Protein AF-0000000080714824 (afdb_homodimer)

Secondary structure (DSSP, 8-state):
----HHHHHHHHHHHHHHHHTTSHHHHHHHHHHHHS-HHHHHHHHHHHHHHHHHHHHHHHHHHHTTS-HHHHHHHHHHHHHHHHHHHHTT--/----HHHHHHHHHHHHHHHHTTSHHHHHHHHHHHHS-HHHHHHHHHHHHHHHHHHHHHHHHHHHTTS-HHHHHHHHHHHHHHHHHHHHTT--

pLDDT: mean 88.25, std 12.86, range [43.34, 98.69]

Foldseek 3Di:
DPDDPVRVVVVVCVQVVLLLVPDPLVVVLVVCCVVHPNVVSVVVSVVVVVVVVVVVVVVVVVVPVVDDPVVVVVVVVVVSVVSVVCSVVVVD/DPDDPVRVVVVCCVQVVLLLVPDPLVVVLVVCCVVDPNVVSVVVSVVVVVVVVVVVVVVVVVVPVVDDPVVVVVVVVVVSVVSVVCSVVVVD

Structure (mmCIF, N/CA/C/O backbone):
data_AF-0000000080714824-model_v1
#
loop_
_entity.id
_entity.type
_entity.pdbx_description
1 polymer 'GDT1 family protein'
#
loop_
_atom_site.group_PDB
_atom_site.id
_atom_site.type_symbol
_atom_site.label_atom_id
_atom_site.label_alt_id
_atom_site.label_comp_id
_atom_site.label_asym_id
_atom_site.label_entity_id
_atom_site.label_seq_id
_atom_site.pdbx_PDB_ins_code
_atom_site.Cartn_x
_atom_site.Cartn_y
_atom_site.Cartn_z
_atom_site.occupancy
_atom_site.B_iso_or_equiv
_atom_site.auth_seq_id
_atom_site.auth_comp_id
_atom_site.auth_asym_id
_atom_site.auth_atom_id
_atom_site.pdbx_PDB_model_num
ATOM 1 N N . MET A 1 1 ? 8 -28.391 -1.416 1 43.34 1 MET A N 1
ATOM 2 C CA . MET A 1 1 ? 7.465 -28.281 -0.062 1 43.34 1 MET A CA 1
ATOM 3 C C . MET A 1 1 ? 6.445 -27.141 0.033 1 43.34 1 MET A C 1
ATOM 5 O O . MET A 1 1 ? 6.777 -25.984 -0.227 1 43.34 1 MET A O 1
ATOM 9 N N . GLU A 1 2 ? 5.266 -27.625 -0.032 1 64.38 2 GLU A N 1
ATOM 10 C CA . GLU A 1 2 ? 4.172 -26.656 0.066 1 64.38 2 GLU A CA 1
ATOM 11 C C . GLU A 1 2 ? 4.309 -25.797 1.316 1 64.38 2 GLU A C 1
ATOM 13 O O . GLU A 1 2 ? 4.59 -26.297 2.402 1 64.38 2 GLU A O 1
ATOM 18 N N . ARG A 1 3 ? 4.688 -24.578 1.284 1 73.75 3 ARG A N 1
ATOM 19 C CA . ARG A 1 3 ? 4.809 -23.672 2.428 1 73.75 3 ARG A CA 1
ATOM 20 C C . ARG A 1 3 ? 3.562 -23.734 3.307 1 73.75 3 ARG A C 1
ATOM 22 O O . ARG A 1 3 ? 2.439 -23.766 2.803 1 73.75 3 ARG A O 1
ATOM 29 N N . SER A 1 4 ? 3.875 -23.891 4.555 1 90.75 4 SER A N 1
ATOM 30 C CA . SER A 1 4 ? 2.736 -23.766 5.461 1 90.75 4 SER A CA 1
ATOM 31 C C . SER A 1 4 ? 2.039 -22.422 5.289 1 90.75 4 SER A C 1
ATOM 33 O O . SER A 1 4 ? 2.613 -21.484 4.73 1 90.75 4 SER A O 1
ATOM 35 N N . ALA A 1 5 ? 0.847 -22.375 5.707 1 93.62 5 ALA A N 1
ATOM 36 C CA . ALA A 1 5 ? 0.07 -21.141 5.617 1 93.62 5 ALA A CA 1
ATOM 37 C C . ALA A 1 5 ? 0.764 -20 6.352 1 93.62 5 ALA A C 1
ATOM 39 O O . ALA A 1 5 ? 0.83 -18.875 5.844 1 93.62 5 ALA A O 1
ATOM 40 N N . SER A 1 6 ? 1.292 -20.328 7.555 1 95.88 6 SER A N 1
ATOM 41 C CA . SER A 1 6 ? 1.962 -19.297 8.352 1 95.88 6 SER A CA 1
ATOM 42 C C . SER A 1 6 ? 3.225 -18.797 7.66 1 95.88 6 SER A C 1
ATOM 44 O O . SER A 1 6 ? 3.547 -17.609 7.734 1 95.88 6 SER A O 1
ATOM 46 N N . ALA A 1 7 ? 3.877 -19.625 7.078 1 95.62 7 ALA A N 1
ATOM 47 C CA . ALA A 1 7 ? 5.09 -19.25 6.359 1 95.62 7 ALA A CA 1
ATOM 48 C C . ALA A 1 7 ? 4.766 -18.344 5.172 1 95.62 7 ALA A C 1
ATOM 50 O O . ALA A 1 7 ? 5.48 -17.375 4.902 1 95.62 7 ALA A O 1
ATOM 51 N N . LEU A 1 8 ? 3.703 -18.672 4.473 1 95.75 8 LEU A N 1
ATOM 52 C CA . LEU A 1 8 ? 3.285 -17.875 3.334 1 95.75 8 LEU A CA 1
ATOM 53 C C . LEU A 1 8 ? 2.842 -16.484 3.785 1 95.75 8 LEU A C 1
ATOM 55 O O . LEU A 1 8 ? 3.219 -15.477 3.178 1 95.75 8 LEU A O 1
ATOM 59 N N . ILE A 1 9 ? 2.152 -16.438 4.895 1 97.5 9 ILE A N 1
ATOM 60 C CA . ILE A 1 9 ? 1.676 -15.172 5.426 1 97.5 9 ILE A CA 1
ATOM 61 C C . ILE A 1 9 ? 2.863 -14.312 5.848 1 97.5 9 ILE A C 1
ATOM 63 O O . ILE A 1 9 ? 2.912 -13.117 5.539 1 97.5 9 ILE A O 1
ATOM 67 N N . LEU A 1 10 ? 3.83 -14.906 6.461 1 96.44 10 LEU A N 1
ATOM 68 C CA . LEU A 1 10 ? 5 -14.164 6.914 1 96.44 10 LEU A CA 1
ATOM 69 C C . LEU A 1 10 ? 5.84 -13.695 5.727 1 96.44 10 LEU A C 1
ATOM 71 O O . LEU A 1 10 ? 6.359 -12.578 5.73 1 96.44 10 LEU A O 1
ATOM 75 N N . GLN A 1 11 ? 5.992 -14.555 4.793 1 91.25 11 GLN A N 1
ATOM 76 C CA . GLN A 1 11 ? 6.723 -14.195 3.584 1 91.25 11 GLN A CA 1
ATOM 77 C C . GLN A 1 11 ? 6.051 -13.023 2.863 1 91.25 11 GLN A C 1
ATOM 79 O O . GLN A 1 11 ? 6.715 -12.062 2.486 1 91.25 11 GLN A O 1
ATOM 84 N N . THR A 1 12 ? 4.73 -13.133 2.641 1 95.38 12 THR A N 1
ATOM 85 C CA . THR A 1 12 ? 3.98 -12.078 1.96 1 95.38 12 THR A CA 1
ATOM 86 C C . THR A 1 12 ? 4.023 -10.781 2.762 1 95.38 12 THR A C 1
ATOM 88 O O . THR A 1 12 ? 4.285 -9.711 2.207 1 95.38 12 THR A O 1
ATOM 91 N N . PHE A 1 13 ? 3.863 -10.922 4.059 1 96.56 13 PHE A N 1
ATOM 92 C CA . PHE A 1 13 ? 3.969 -9.75 4.922 1 96.56 13 PHE A CA 1
ATOM 93 C C . PHE A 1 13 ? 5.305 -9.047 4.715 1 96.56 13 PHE A C 1
ATOM 95 O O . PHE A 1 13 ? 5.344 -7.832 4.488 1 96.56 13 PHE A O 1
ATOM 102 N N . SER A 1 14 ? 6.355 -9.758 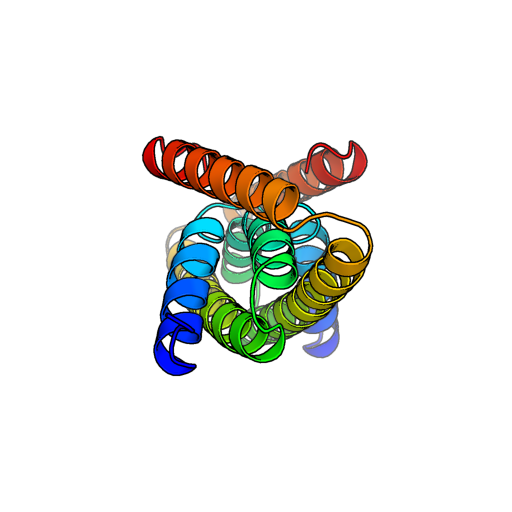4.82 1 92 14 SER A N 1
ATOM 103 C CA . SER A 1 14 ? 7.695 -9.18 4.777 1 92 14 SER A CA 1
ATOM 104 C C . SER A 1 14 ? 7.961 -8.5 3.439 1 92 14 SER A C 1
ATOM 106 O O . SER A 1 14 ? 8.469 -7.379 3.396 1 92 14 SER A O 1
ATOM 108 N N . LEU A 1 15 ? 7.551 -9.109 2.326 1 89.5 15 LEU A N 1
ATOM 109 C CA . LEU A 1 15 ? 7.844 -8.586 0.998 1 89.5 15 LEU A CA 1
ATOM 110 C C . LEU A 1 15 ? 6.984 -7.359 0.697 1 89.5 15 LEU A C 1
ATOM 112 O O . LEU A 1 15 ? 7.484 -6.352 0.193 1 89.5 15 LEU A O 1
ATOM 116 N N . VAL A 1 16 ? 5.691 -7.43 1.053 1 93.88 16 VAL A N 1
ATOM 117 C CA . VAL A 1 16 ? 4.781 -6.324 0.778 1 93.88 16 VAL A CA 1
ATOM 118 C C . VAL A 1 16 ? 5.086 -5.16 1.714 1 93.88 16 VAL A C 1
ATOM 120 O O . VAL A 1 16 ? 5.055 -3.998 1.299 1 93.88 16 VAL A O 1
ATOM 123 N N . PHE A 1 17 ? 5.449 -5.469 2.957 1 94.06 17 PHE A N 1
ATOM 124 C CA . PHE A 1 17 ? 5.828 -4.43 3.91 1 94.06 17 PHE A CA 1
ATOM 125 C C . PHE A 1 17 ? 7.074 -3.689 3.439 1 94.06 17 PHE A C 1
ATOM 127 O O . PHE A 1 17 ? 7.117 -2.457 3.465 1 94.06 17 PHE A O 1
ATOM 134 N N . ALA A 1 18 ? 8.047 -4.398 3.043 1 88.19 18 ALA A N 1
ATOM 135 C CA . ALA A 1 18 ? 9.281 -3.795 2.537 1 88.19 18 ALA A CA 1
ATOM 136 C C . ALA A 1 18 ? 9.008 -2.973 1.28 1 88.19 18 ALA A C 1
ATOM 138 O O . ALA A 1 18 ? 9.555 -1.879 1.117 1 88.19 18 ALA A O 1
ATOM 139 N N . ALA A 1 19 ? 8.133 -3.477 0.41 1 88.62 19 ALA A N 1
ATOM 140 C CA . ALA A 1 19 ? 7.816 -2.812 -0.853 1 88.62 19 ALA A CA 1
ATOM 141 C C . ALA A 1 19 ? 7.039 -1.521 -0.615 1 88.62 19 ALA A C 1
ATOM 143 O O . ALA A 1 19 ? 7.156 -0.567 -1.388 1 88.62 19 ALA A O 1
ATOM 144 N N . GLU A 1 20 ? 6.293 -1.493 0.447 1 91.31 20 GLU A N 1
ATOM 145 C CA . GLU A 1 20 ? 5.469 -0.33 0.757 1 91.31 20 GLU A CA 1
ATOM 146 C C . GLU A 1 20 ? 6.32 0.835 1.255 1 91.31 20 GLU A C 1
ATOM 148 O O . GLU A 1 20 ? 5.949 1.998 1.081 1 91.31 20 GLU A O 1
ATOM 153 N N . PHE A 1 21 ? 7.434 0.49 1.861 1 87.94 21 PHE A N 1
ATOM 154 C CA . PHE A 1 21 ? 8.242 1.536 2.477 1 87.94 21 PHE A CA 1
ATOM 155 C C . PHE A 1 21 ? 8.82 2.469 1.419 1 87.94 21 PHE A C 1
ATOM 157 O O . PHE A 1 21 ? 9.617 2.047 0.581 1 87.94 21 PHE A O 1
ATOM 164 N N . GLY A 1 22 ? 8.289 3.721 1.482 1 84.75 22 GLY A N 1
ATOM 165 C CA . GLY A 1 22 ? 8.852 4.715 0.576 1 84.75 22 GLY A CA 1
ATOM 166 C C . GLY A 1 22 ? 8.109 4.797 -0.746 1 84.75 22 GLY A C 1
ATOM 167 O O . GLY A 1 22 ? 8.414 5.648 -1.58 1 84.75 22 GLY A O 1
ATOM 168 N N . ASP A 1 23 ? 7.18 3.982 -1.04 1 86.12 23 ASP A N 1
ATOM 169 C CA . ASP A 1 23 ? 6.418 4.051 -2.283 1 86.12 23 ASP A CA 1
ATOM 170 C C . ASP A 1 23 ? 5.434 5.219 -2.26 1 86.12 23 ASP A C 1
ATOM 172 O O . ASP A 1 23 ? 5.273 5.883 -1.232 1 86.12 23 ASP A O 1
ATOM 176 N N . ARG A 1 24 ? 4.754 5.391 -3.322 1 86.31 24 ARG A N 1
ATOM 177 C CA . ARG A 1 24 ? 3.883 6.547 -3.496 1 86.31 24 ARG A CA 1
ATOM 178 C C . ARG A 1 24 ? 2.766 6.551 -2.457 1 86.31 24 ARG A C 1
ATOM 180 O O . ARG A 1 24 ? 2.438 7.598 -1.895 1 86.31 24 ARG A O 1
ATOM 187 N N . SER A 1 25 ? 2.133 5.379 -2.227 1 92.44 25 SER A N 1
ATOM 188 C CA . SER A 1 25 ? 1.027 5.348 -1.273 1 92.44 25 SER A CA 1
ATOM 189 C C . SER A 1 25 ? 1.519 5.59 0.15 1 92.44 25 SER A C 1
ATOM 191 O O . SER A 1 25 ? 0.822 6.211 0.956 1 92.44 25 SER A O 1
ATOM 193 N N . PHE A 1 26 ? 2.764 5.145 0.467 1 94.31 26 PHE A N 1
ATOM 194 C CA . PHE A 1 26 ? 3.352 5.395 1.777 1 94.31 26 PHE A CA 1
ATOM 195 C C . PHE A 1 26 ? 3.578 6.887 1.994 1 94.31 26 PHE A C 1
ATOM 197 O O . PHE A 1 26 ? 3.184 7.434 3.025 1 94.31 26 PHE A O 1
ATOM 204 N N . LEU A 1 27 ? 4.168 7.543 1.021 1 90.25 27 LEU A N 1
ATOM 205 C CA . LEU A 1 27 ? 4.473 8.969 1.1 1 90.25 27 LEU A CA 1
ATOM 206 C C . LEU A 1 27 ? 3.195 9.797 1.112 1 90.25 27 LEU A C 1
ATOM 208 O O . LEU A 1 27 ? 3.096 10.781 1.853 1 90.25 27 LEU A O 1
ATOM 212 N N . THR A 1 28 ? 2.246 9.414 0.295 1 91.56 28 THR A N 1
ATOM 213 C CA . THR A 1 28 ? 0.947 10.078 0.301 1 91.56 28 THR A CA 1
ATOM 214 C C . THR A 1 28 ? 0.312 10.016 1.687 1 91.56 28 THR A C 1
ATOM 216 O O . THR A 1 28 ? -0.204 11.016 2.188 1 91.56 28 THR A O 1
ATOM 219 N N . THR A 1 29 ? 0.411 8.891 2.305 1 96.06 29 THR A N 1
ATOM 220 C CA . THR A 1 29 ? -0.174 8.688 3.627 1 96.06 29 THR A CA 1
ATOM 221 C C . THR A 1 29 ? 0.549 9.531 4.672 1 96.06 29 THR A C 1
ATOM 223 O O . THR A 1 29 ? -0.086 10.109 5.555 1 96.06 29 THR A O 1
ATOM 226 N N . ILE A 1 30 ? 1.871 9.609 4.578 1 95.5 30 ILE A N 1
ATOM 227 C CA . ILE A 1 30 ? 2.633 10.477 5.473 1 95.5 30 ILE A CA 1
ATOM 228 C C . ILE A 1 30 ? 2.184 11.922 5.301 1 95.5 30 ILE A C 1
ATOM 230 O O . ILE A 1 30 ? 1.928 12.625 6.285 1 95.5 30 ILE A O 1
ATOM 234 N N . ALA A 1 31 ? 2.098 12.344 4.066 1 93.19 31 ALA A N 1
ATOM 235 C CA . ALA A 1 31 ? 1.731 13.727 3.783 1 93.19 31 ALA A CA 1
ATOM 236 C C . ALA A 1 31 ? 0.335 14.047 4.309 1 93.19 31 ALA A C 1
ATOM 238 O O . ALA A 1 31 ? 0.126 15.086 4.945 1 93.19 31 ALA A O 1
ATOM 239 N N . LEU A 1 32 ? -0.587 13.18 4.078 1 93.69 32 LEU A N 1
ATOM 240 C CA . LEU A 1 32 ? -1.946 13.391 4.566 1 93.69 32 LEU A CA 1
ATOM 241 C C . LEU A 1 32 ? -1.994 13.328 6.09 1 93.69 32 LEU A C 1
ATOM 243 O O . LEU A 1 32 ? -2.715 14.102 6.723 1 93.69 32 LEU A O 1
ATOM 247 N N . GLY A 1 33 ? -1.197 12.414 6.66 1 95.94 33 GLY A N 1
ATOM 248 C CA . GLY A 1 33 ? -1.13 12.305 8.109 1 95.94 33 GLY A CA 1
ATOM 249 C C . GLY A 1 33 ? -0.537 13.531 8.773 1 95.94 33 GLY A C 1
ATOM 250 O O . GLY A 1 33 ? -0.831 13.82 9.938 1 95.94 33 GLY A O 1
ATOM 251 N N . ALA A 1 34 ? 0.266 14.18 8.047 1 95.75 34 ALA A N 1
ATOM 252 C CA . ALA A 1 34 ? 0.838 15.43 8.555 1 95.75 34 ALA A CA 1
ATOM 253 C C . ALA A 1 34 ? -0.158 16.578 8.438 1 95.75 34 ALA A C 1
ATOM 255 O O . ALA A 1 34 ? -0.105 17.531 9.219 1 95.75 34 ALA A O 1
ATOM 256 N N . ALA A 1 35 ? -1.122 16.453 7.57 1 92.94 35 ALA A N 1
ATOM 257 C CA . ALA A 1 35 ? -1.937 17.609 7.207 1 92.94 35 ALA A CA 1
ATOM 258 C C . ALA A 1 35 ? -3.354 17.484 7.758 1 92.94 35 ALA A C 1
ATOM 260 O O . ALA A 1 35 ? -4.082 18.469 7.859 1 92.94 35 ALA A O 1
ATOM 261 N N . GLN A 1 36 ? -3.721 16.266 8.055 1 94.25 36 GLN A N 1
ATOM 262 C CA . GLN A 1 36 ? -5.113 16.016 8.414 1 94.25 36 GLN A CA 1
ATOM 263 C C . GLN A 1 36 ? -5.215 15.156 9.664 1 94.25 36 GLN A C 1
ATOM 265 O O . GLN A 1 36 ? -4.199 14.719 10.211 1 94.25 36 GLN A O 1
ATOM 270 N N . ASN A 1 37 ? -6.453 15 10.141 1 96.25 37 ASN A N 1
ATOM 271 C CA . ASN A 1 37 ? -6.695 14.148 11.297 1 96.25 37 ASN A CA 1
ATOM 272 C C . ASN A 1 37 ? -6.172 12.734 11.078 1 96.25 37 ASN A C 1
ATOM 274 O O . ASN A 1 37 ? -6.586 12.055 10.133 1 96.25 37 ASN A O 1
ATOM 278 N N . PRO A 1 38 ? -5.273 12.281 11.938 1 96.88 38 PRO A N 1
ATOM 279 C CA . PRO A 1 38 ? -4.613 10.992 11.703 1 96.88 38 PRO A CA 1
ATOM 280 C C . PRO A 1 38 ? -5.586 9.82 11.711 1 96.88 38 PRO A C 1
ATOM 282 O O . PRO A 1 38 ? -5.375 8.828 11.008 1 96.88 38 PRO A O 1
ATOM 285 N N . PHE A 1 39 ? -6.598 9.922 12.453 1 97.19 39 PHE A N 1
ATOM 286 C CA . PHE A 1 39 ? -7.547 8.82 12.531 1 97.19 39 PHE A CA 1
ATOM 287 C C . PHE A 1 39 ? -8.352 8.703 11.242 1 97.19 39 PHE A C 1
ATOM 289 O O . PHE A 1 39 ? -8.617 7.602 10.766 1 97.19 39 PHE A O 1
ATOM 296 N N . GLY A 1 40 ? -8.797 9.797 10.719 1 97.56 40 GLY A N 1
ATOM 297 C CA . GLY A 1 40 ? -9.469 9.781 9.43 1 97.56 40 GLY A CA 1
ATOM 298 C C . GLY A 1 40 ? -8.586 9.297 8.297 1 97.56 40 GLY A C 1
ATOM 299 O O . GLY A 1 40 ? -9.031 8.531 7.441 1 97.56 40 GLY A O 1
ATOM 300 N N . VAL A 1 41 ? -7.336 9.727 8.336 1 97.88 41 VAL A N 1
ATOM 301 C CA . VAL A 1 41 ? -6.371 9.336 7.316 1 97.88 41 VAL A CA 1
ATOM 302 C C . VAL A 1 41 ? -6.109 7.832 7.402 1 97.88 41 VAL A C 1
ATOM 304 O O . VAL A 1 41 ? -6.121 7.133 6.387 1 97.88 41 VAL A O 1
ATOM 307 N N . ALA A 1 42 ? -5.934 7.348 8.617 1 98.56 42 ALA A N 1
ATOM 308 C CA . ALA A 1 42 ? -5.676 5.922 8.805 1 98.56 42 ALA A CA 1
ATOM 309 C C . ALA A 1 42 ? -6.84 5.078 8.297 1 98.56 42 ALA A C 1
ATOM 311 O O . ALA A 1 42 ? -6.637 4.078 7.605 1 98.56 42 ALA A O 1
ATOM 312 N N . SER A 1 43 ? -7.988 5.473 8.625 1 98.44 43 SER A N 1
ATOM 313 C CA . SER A 1 43 ? -9.18 4.73 8.211 1 98.44 43 SER A CA 1
ATOM 314 C C . SER A 1 43 ? -9.297 4.68 6.691 1 98.44 43 SER A C 1
ATOM 316 O O . SER A 1 43 ? -9.477 3.605 6.113 1 98.44 43 SER A O 1
ATOM 318 N N . GLY A 1 44 ? -9.188 5.805 6.027 1 98.25 44 GLY A N 1
ATOM 319 C CA . GLY A 1 44 ? -9.258 5.855 4.574 1 98.25 44 GLY A CA 1
ATOM 320 C C . GLY A 1 44 ? -8.172 5.055 3.891 1 98.25 44 GLY A C 1
ATOM 321 O O . GLY A 1 44 ? -8.43 4.34 2.922 1 98.25 44 GLY A O 1
ATOM 322 N N . ALA A 1 45 ? -6.969 5.148 4.43 1 98.5 45 ALA A N 1
ATOM 323 C CA . ALA A 1 45 ? -5.812 4.477 3.838 1 98.5 45 ALA A CA 1
ATOM 324 C C . ALA A 1 45 ? -5.914 2.963 4 1 98.5 45 ALA A C 1
ATOM 326 O O . ALA A 1 45 ? -5.562 2.209 3.09 1 98.5 45 ALA A O 1
ATOM 327 N N . ILE A 1 46 ? -6.379 2.533 5.145 1 98.62 46 ILE A N 1
ATOM 328 C CA . ILE A 1 46 ? -6.52 1.103 5.391 1 98.62 46 ILE A CA 1
ATOM 329 C C . ILE A 1 46 ? -7.539 0.511 4.418 1 98.62 46 ILE A C 1
ATOM 331 O O . ILE A 1 46 ? -7.297 -0.54 3.82 1 98.62 46 ILE A O 1
ATOM 335 N N . VAL A 1 47 ? -8.625 1.123 4.191 1 98.38 47 VAL A N 1
ATOM 336 C CA . VAL A 1 47 ? -9.648 0.633 3.268 1 98.38 47 VAL A CA 1
ATOM 337 C C . VAL A 1 47 ? -9.117 0.677 1.838 1 98.38 47 VAL A C 1
ATOM 339 O O . VAL A 1 47 ? -9.383 -0.228 1.042 1 98.38 47 VAL A O 1
ATOM 342 N N . ALA A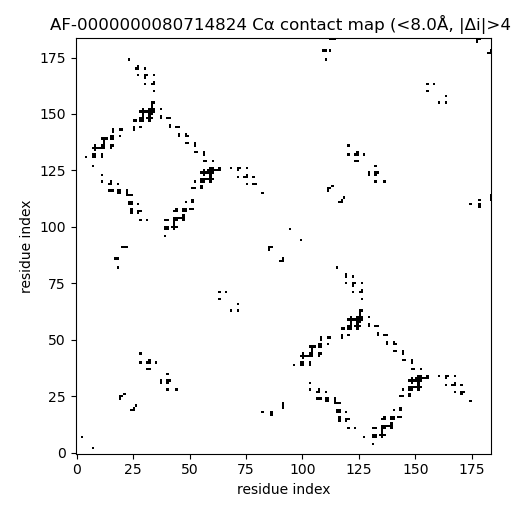 1 48 ? -8.391 1.736 1.525 1 98 48 ALA A N 1
ATOM 343 C CA . ALA A 1 48 ? -7.789 1.856 0.202 1 98 48 ALA A CA 1
ATOM 344 C C . ALA A 1 48 ? -6.828 0.701 -0.07 1 98 48 ALA A C 1
ATOM 346 O O . ALA A 1 48 ? -6.902 0.059 -1.12 1 98 48 ALA A O 1
ATOM 347 N N . HIS A 1 49 ? -6.008 0.363 0.916 1 98.62 49 HIS A N 1
ATOM 348 C CA . HIS A 1 49 ? -5.02 -0.701 0.767 1 98.62 49 HIS A CA 1
ATOM 349 C C . HIS A 1 49 ? -5.691 -2.068 0.701 1 98.62 49 HIS A C 1
ATOM 351 O O . HIS A 1 49 ? -5.266 -2.938 -0.064 1 98.62 49 HIS A O 1
ATOM 357 N N . ALA A 1 50 ? -6.707 -2.27 1.493 1 98.5 50 ALA A N 1
ATOM 358 C CA . ALA A 1 50 ? -7.441 -3.531 1.439 1 98.5 50 ALA A CA 1
ATOM 359 C C . ALA A 1 50 ? -8.078 -3.74 0.066 1 98.5 50 ALA A C 1
ATOM 361 O O . ALA A 1 50 ? -8.023 -4.84 -0.486 1 98.5 50 ALA A O 1
ATOM 362 N N . SER A 1 51 ? -8.68 -2.754 -0.477 1 98.31 51 SE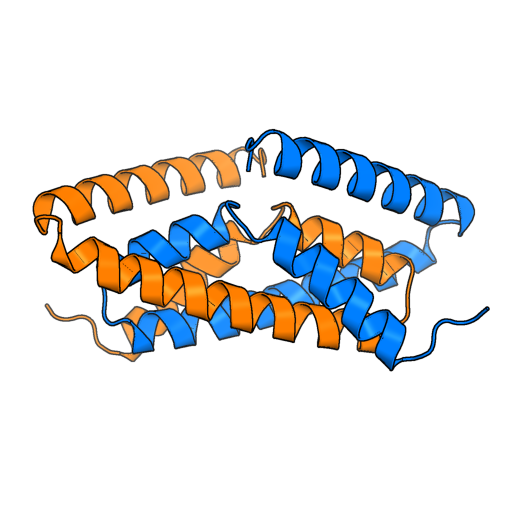R A N 1
ATOM 363 C CA . SER A 1 51 ? -9.297 -2.812 -1.799 1 98.31 51 SER A CA 1
ATOM 364 C C . SER A 1 51 ? -8.258 -3.09 -2.881 1 98.31 51 SER A C 1
ATOM 366 O O . SER A 1 51 ? -8.438 -3.979 -3.713 1 98.31 51 SER A O 1
ATOM 368 N N . ALA A 1 52 ? -7.152 -2.385 -2.824 1 98.06 52 ALA A N 1
ATOM 369 C CA . ALA A 1 52 ? -6.086 -2.578 -3.803 1 98.06 52 ALA A CA 1
ATOM 370 C C . ALA A 1 52 ? -5.496 -3.982 -3.699 1 98.06 52 ALA A C 1
ATOM 372 O O . ALA A 1 52 ? -5.184 -4.605 -4.715 1 98.06 52 ALA A O 1
ATOM 373 N N . THR A 1 53 ? -5.289 -4.445 -2.461 1 98.56 53 THR A N 1
ATOM 374 C CA . THR A 1 53 ? -4.812 -5.801 -2.229 1 98.56 53 THR A CA 1
ATOM 375 C C . THR A 1 53 ? -5.754 -6.824 -2.857 1 98.56 53 THR A C 1
ATOM 377 O O . THR A 1 53 ? -5.309 -7.766 -3.516 1 98.56 53 THR A O 1
ATOM 380 N N . GLY A 1 54 ? -7.09 -6.68 -2.666 1 98.5 54 GLY A N 1
ATOM 381 C CA . GLY A 1 54 ? -8.062 -7.566 -3.291 1 98.5 54 GLY A CA 1
ATOM 382 C C . GLY A 1 54 ? -7.934 -7.617 -4.801 1 98.5 54 GLY A C 1
ATOM 383 O O . GLY A 1 54 ? -7.953 -8.695 -5.395 1 98.5 54 GLY A O 1
ATOM 384 N N . ILE A 1 55 ? -7.777 -6.527 -5.398 1 98.38 55 ILE A N 1
ATOM 385 C CA . ILE A 1 55 ? -7.645 -6.43 -6.848 1 98.38 55 ILE A CA 1
ATOM 386 C C . ILE A 1 55 ? -6.348 -7.098 -7.293 1 98.38 55 ILE A C 1
ATOM 388 O O . ILE A 1 55 ? -6.34 -7.879 -8.25 1 98.38 55 ILE A O 1
ATOM 392 N N . ALA A 1 56 ? -5.27 -6.797 -6.617 1 97.94 56 ALA A N 1
ATOM 393 C CA . ALA A 1 56 ? -3.957 -7.32 -6.988 1 97.94 56 ALA A CA 1
ATOM 394 C C . ALA A 1 56 ? -3.918 -8.844 -6.879 1 97.94 56 ALA A C 1
ATOM 396 O O . ALA A 1 56 ? -3.451 -9.523 -7.793 1 97.94 56 ALA A O 1
ATOM 397 N N . VAL A 1 57 ? -4.418 -9.328 -5.781 1 98.5 57 VAL A N 1
ATOM 398 C CA . VAL A 1 57 ? -4.395 -10.766 -5.539 1 98.5 57 VAL A CA 1
ATOM 399 C C . VAL A 1 57 ? -5.289 -11.469 -6.555 1 98.5 57 VAL A C 1
ATOM 401 O O . VAL A 1 57 ? -4.91 -12.508 -7.109 1 98.5 57 VAL A O 1
ATOM 404 N N . THR A 1 58 ? -6.469 -10.969 -6.801 1 98 58 THR A N 1
ATOM 405 C CA . THR A 1 58 ? -7.371 -11.555 -7.785 1 98 58 THR A CA 1
ATOM 406 C C . THR A 1 58 ? -6.773 -11.477 -9.188 1 98 58 THR A C 1
ATOM 408 O O . THR A 1 58 ? -6.855 -12.43 -9.961 1 98 58 THR A O 1
ATOM 411 N N . GLY A 1 59 ? -6.262 -10.359 -9.5 1 96.88 59 GLY A N 1
ATOM 412 C CA . GLY A 1 59 ? -5.586 -10.203 -10.773 1 96.88 59 GLY A CA 1
ATOM 413 C C . GLY A 1 59 ? -4.445 -11.188 -10.969 1 96.88 59 GLY A C 1
ATOM 414 O O . GLY A 1 59 ? -4.336 -11.82 -12.023 1 96.88 59 GLY A O 1
ATOM 415 N N . GLY A 1 60 ? -3.6 -11.328 -9.961 1 96.19 60 GLY A N 1
ATOM 416 C CA . GLY A 1 60 ? -2.531 -12.312 -10.008 1 96.19 60 GLY A CA 1
ATOM 417 C C . GLY A 1 60 ? -3.037 -13.734 -10.195 1 96.19 60 GLY A C 1
ATOM 418 O O . GLY A 1 60 ? -2.521 -14.477 -11.031 1 96.19 60 GLY A O 1
ATOM 419 N N . ALA A 1 61 ? -4.039 -14.086 -9.453 1 96.44 61 ALA A N 1
ATOM 420 C CA . ALA A 1 61 ? -4.621 -15.422 -9.547 1 96.44 61 ALA A CA 1
ATOM 421 C C . ALA A 1 61 ? -5.195 -15.672 -10.938 1 96.44 61 ALA A C 1
ATOM 423 O O . ALA A 1 61 ? -5.043 -16.766 -11.484 1 96.44 61 ALA A O 1
ATOM 424 N N . LEU A 1 62 ? -5.844 -14.672 -11.43 1 96.19 62 LEU A N 1
ATOM 425 C CA . LEU A 1 62 ? -6.406 -14.789 -12.773 1 96.19 62 LEU A CA 1
ATOM 426 C C . LEU A 1 62 ? -5.297 -14.922 -13.812 1 96.19 62 LEU A C 1
ATOM 428 O O . LEU A 1 62 ? -5.402 -15.727 -14.742 1 96.19 62 LEU A O 1
ATOM 432 N N . LEU A 1 63 ? -4.289 -14.141 -13.664 1 93.81 63 LEU A N 1
ATOM 433 C CA . LEU A 1 63 ? -3.158 -14.156 -14.586 1 93.81 63 LEU A CA 1
ATOM 434 C C . LEU A 1 63 ? -2.484 -15.523 -14.586 1 93.81 63 LEU A C 1
ATOM 436 O O . LEU A 1 63 ? -2.012 -15.992 -15.625 1 93.81 63 LEU A O 1
ATOM 440 N N . SER A 1 64 ? -2.443 -16.125 -13.406 1 94.25 64 SER A N 1
ATOM 441 C CA . SER A 1 64 ? -1.758 -17.406 -13.258 1 94.25 64 SER A CA 1
ATOM 442 C C . SER A 1 64 ? -2.434 -18.484 -14.086 1 94.25 64 SER A C 1
ATOM 444 O O . SER A 1 64 ? -1.812 -19.5 -14.406 1 94.25 64 SER A O 1
ATOM 446 N N . GLN A 1 65 ? -3.688 -18.234 -14.492 1 95.06 65 GLN A N 1
ATOM 447 C CA . GLN A 1 65 ? -4.43 -19.219 -15.273 1 95.06 65 GLN A CA 1
ATOM 448 C C . GLN A 1 65 ? -3.971 -19.219 -16.734 1 95.06 65 GLN A C 1
ATOM 450 O O . GLN A 1 65 ? -4.242 -20.172 -17.469 1 95.06 65 GLN A O 1
ATOM 455 N N . TYR A 1 66 ? -3.309 -18.203 -17.047 1 94.56 66 TYR A N 1
ATOM 456 C CA . TYR A 1 66 ? -2.947 -18.047 -18.453 1 94.56 66 TYR A CA 1
ATOM 457 C C . TYR A 1 66 ? -1.443 -18.188 -18.656 1 94.56 66 TYR A C 1
ATOM 459 O O . TYR A 1 66 ? -0.935 -18 -19.766 1 94.56 66 TYR A O 1
ATOM 467 N N . MET A 1 67 ? -0.704 -18.5 -17.656 1 93.69 67 MET A N 1
ATOM 468 C CA . MET A 1 67 ? 0.753 -18.562 -17.703 1 93.69 67 MET A CA 1
ATOM 469 C C . MET A 1 67 ? 1.259 -19.859 -17.094 1 93.69 67 MET A C 1
ATOM 471 O O . MET A 1 67 ? 0.625 -20.422 -16.188 1 93.69 67 MET A O 1
ATOM 475 N N . SER A 1 68 ? 2.443 -20.375 -17.656 1 91.75 68 SER A N 1
ATOM 476 C CA . SER A 1 68 ? 3.072 -21.531 -17.031 1 91.75 68 SER A CA 1
ATOM 477 C C . SER A 1 68 ? 3.697 -21.172 -15.695 1 91.75 68 SER A C 1
ATOM 479 O O . SER A 1 68 ? 4.004 -20.016 -15.438 1 91.75 68 SER A O 1
ATOM 481 N N . GLU A 1 69 ? 3.895 -22.141 -14.898 1 85.88 69 GLU A N 1
ATOM 482 C CA . GLU A 1 69 ? 4.539 -21.969 -13.602 1 85.88 69 GLU A CA 1
ATOM 483 C C . GLU A 1 69 ? 5.945 -21.391 -13.758 1 85.88 69 GLU A C 1
ATOM 485 O O . GLU A 1 69 ? 6.406 -20.625 -12.914 1 85.88 69 GLU A O 1
ATOM 490 N N . LYS A 1 70 ? 6.52 -21.844 -14.828 1 91.88 70 LYS A N 1
ATOM 491 C CA . LYS A 1 70 ? 7.879 -21.391 -15.078 1 91.88 70 LYS A CA 1
ATOM 492 C C . LYS A 1 70 ? 7.914 -19.875 -15.32 1 91.88 70 LYS A C 1
ATOM 494 O O . LYS A 1 70 ? 8.758 -19.172 -14.758 1 91.88 70 LYS A O 1
ATOM 499 N N . VAL A 1 71 ? 7.004 -19.406 -16.031 1 90 71 VAL A N 1
ATOM 500 C CA . VAL A 1 71 ? 6.918 -17.984 -16.359 1 90 71 VAL A CA 1
ATOM 501 C C . VAL A 1 71 ? 6.582 -17.188 -15.102 1 90 71 VAL A C 1
ATOM 503 O O . VAL A 1 71 ? 7.199 -16.156 -14.836 1 90 71 VAL A O 1
ATOM 506 N N . ILE A 1 72 ? 5.688 -17.672 -14.312 1 87.88 72 ILE A N 1
ATOM 507 C CA . ILE A 1 72 ? 5.312 -17.031 -13.055 1 87.88 72 ILE A CA 1
ATOM 508 C C . ILE A 1 72 ? 6.527 -16.953 -12.133 1 87.88 72 ILE A C 1
ATOM 510 O O . ILE A 1 72 ? 6.758 -15.938 -11.477 1 87.88 72 ILE A O 1
ATOM 514 N N . GLY A 1 73 ? 7.258 -17.969 -12.109 1 85 73 GLY A N 1
ATOM 515 C CA . GLY A 1 73 ? 8.469 -18.016 -11.305 1 85 73 GLY A CA 1
ATOM 516 C C . GLY A 1 73 ? 9.5 -16.984 -11.742 1 85 73 GLY A C 1
ATOM 517 O O . GLY A 1 73 ? 10.102 -16.297 -10.906 1 85 73 GLY A O 1
ATOM 518 N N . TYR A 1 74 ? 9.656 -16.891 -13.016 1 85.88 74 TYR A N 1
ATOM 519 C CA . TYR A 1 74 ? 10.617 -15.93 -13.562 1 85.88 74 TYR A CA 1
ATOM 520 C C . TYR A 1 74 ? 10.18 -14.5 -13.258 1 85.88 74 TYR A C 1
ATOM 522 O O . TYR A 1 74 ? 11 -13.664 -12.852 1 85.88 74 TYR A O 1
ATOM 530 N N . ILE A 1 75 ? 8.906 -14.25 -13.438 1 82.44 75 ILE A N 1
ATOM 531 C CA . ILE A 1 75 ? 8.383 -12.914 -13.188 1 82.44 75 ILE A CA 1
ATOM 532 C C . ILE A 1 75 ? 8.508 -12.57 -11.703 1 82.44 75 ILE A C 1
ATOM 534 O O . ILE A 1 75 ? 8.984 -11.492 -11.344 1 82.44 75 ILE A O 1
ATOM 538 N N . GLY A 1 76 ? 8.094 -13.477 -10.898 1 79.5 76 GLY A N 1
ATOM 539 C CA . GLY A 1 76 ? 8.234 -13.281 -9.469 1 79.5 76 GLY A CA 1
ATOM 540 C C . GLY A 1 76 ? 9.664 -13.055 -9.031 1 79.5 76 GLY A C 1
ATOM 541 O O . GLY A 1 76 ? 9.953 -12.117 -8.281 1 79.5 76 GLY A O 1
ATOM 542 N N . GLY A 1 77 ? 10.531 -13.938 -9.477 1 78.5 77 GLY A N 1
ATOM 543 C CA . GLY A 1 77 ? 11.945 -13.805 -9.156 1 78.5 77 GLY A CA 1
ATOM 544 C C . GLY A 1 77 ? 12.531 -12.477 -9.594 1 78.5 77 GLY A C 1
ATOM 545 O O . GLY A 1 77 ? 13.258 -11.836 -8.828 1 78.5 77 GLY A O 1
ATOM 546 N N . ALA A 1 78 ? 12.219 -12.07 -10.711 1 82.94 78 ALA A N 1
ATOM 547 C CA . ALA A 1 78 ? 12.711 -10.797 -11.234 1 82.94 78 ALA A CA 1
ATOM 548 C C . ALA A 1 78 ? 12.203 -9.625 -10.406 1 82.94 78 ALA A C 1
ATOM 550 O O . ALA A 1 78 ? 12.961 -8.719 -10.07 1 82.94 78 ALA A O 1
ATOM 551 N N . LEU A 1 79 ? 10.93 -9.641 -10.055 1 76.31 79 LEU A N 1
ATOM 552 C CA . LEU A 1 79 ? 10.328 -8.57 -9.273 1 76.31 79 LEU A CA 1
ATOM 553 C C . LEU A 1 79 ? 10.977 -8.477 -7.895 1 76.31 79 LEU A C 1
ATOM 555 O O . LEU A 1 79 ? 11.258 -7.379 -7.406 1 76.31 79 LEU A O 1
ATOM 559 N N . PHE A 1 80 ? 11.156 -9.648 -7.383 1 69.81 80 PHE A N 1
ATOM 560 C CA . PHE A 1 80 ? 11.789 -9.664 -6.07 1 69.81 80 PHE A CA 1
ATOM 561 C C . PHE A 1 80 ? 13.188 -9.062 -6.133 1 69.81 80 PHE A C 1
ATOM 563 O O . PHE A 1 80 ? 13.586 -8.305 -5.246 1 69.81 80 PHE A O 1
ATOM 570 N N . VAL A 1 81 ? 13.961 -9.383 -7.066 1 78.19 81 VAL A N 1
ATOM 571 C CA . VAL A 1 81 ? 15.305 -8.836 -7.238 1 78.19 81 VAL A CA 1
ATOM 572 C C . VAL A 1 81 ? 15.227 -7.328 -7.449 1 78.19 81 VAL A C 1
ATOM 574 O O . VAL A 1 81 ? 15.977 -6.57 -6.824 1 78.19 81 VAL A O 1
ATOM 577 N N . VAL A 1 82 ? 14.328 -6.918 -8.305 1 74.19 82 VAL A N 1
ATOM 578 C CA . VAL A 1 82 ? 14.18 -5.496 -8.586 1 74.19 82 VAL A CA 1
ATOM 579 C C . VAL A 1 82 ? 13.773 -4.758 -7.309 1 74.19 82 VAL A C 1
ATOM 581 O O . VAL A 1 82 ? 14.336 -3.709 -6.984 1 74.19 82 VAL A O 1
ATOM 584 N N . PHE A 1 83 ? 12.875 -5.305 -6.609 1 67.19 83 PHE A N 1
ATOM 585 C CA . PHE A 1 83 ? 12.398 -4.656 -5.391 1 67.19 83 PHE A CA 1
ATOM 586 C C . PHE A 1 83 ? 13.492 -4.629 -4.328 1 67.19 83 PHE A C 1
ATOM 588 O O . PHE A 1 83 ? 13.688 -3.617 -3.658 1 67.19 83 PHE A O 1
ATOM 595 N N . ALA A 1 84 ? 14.148 -5.758 -4.145 1 64.25 84 ALA A N 1
ATOM 596 C CA . ALA A 1 84 ? 15.258 -5.824 -3.193 1 64.25 84 ALA A CA 1
ATOM 597 C C . ALA A 1 84 ? 16.328 -4.781 -3.52 1 64.25 84 ALA A C 1
ATOM 599 O O . ALA A 1 84 ? 16.812 -4.09 -2.625 1 64.25 84 ALA A O 1
ATOM 600 N N . VAL A 1 85 ? 16.672 -4.664 -4.754 1 71.69 85 VAL A N 1
ATOM 601 C CA . VAL A 1 85 ? 17.719 -3.748 -5.188 1 71.69 85 VAL A CA 1
ATOM 602 C C . VAL A 1 85 ? 17.25 -2.307 -5.016 1 71.69 85 VAL A C 1
ATOM 604 O O . VAL A 1 85 ? 17.984 -1.466 -4.488 1 71.69 85 VAL A O 1
ATOM 607 N N . THR A 1 86 ? 15.984 -2.029 -5.367 1 65.06 86 THR A N 1
ATOM 608 C CA . THR A 1 86 ? 15.492 -0.655 -5.305 1 65.06 86 THR A CA 1
ATOM 609 C C . THR A 1 86 ? 15.297 -0.218 -3.857 1 65.06 86 THR A C 1
ATOM 611 O O . THR A 1 86 ? 15.555 0.937 -3.512 1 65.06 86 THR A O 1
ATOM 614 N N . THR A 1 87 ? 14.852 -1.143 -3.039 1 59.09 87 THR A N 1
ATOM 615 C CA . THR A 1 87 ? 14.742 -0.853 -1.614 1 59.09 87 THR A CA 1
ATOM 616 C C . THR A 1 87 ? 16.109 -0.59 -1.007 1 59.09 87 THR A C 1
ATOM 618 O O . THR A 1 87 ? 16.281 0.346 -0.223 1 59.09 87 THR A O 1
ATOM 621 N N . ALA A 1 88 ? 17.031 -1.419 -1.372 1 61.94 88 ALA A N 1
ATOM 622 C CA . ALA A 1 88 ? 18.391 -1.318 -0.842 1 61.94 88 ALA A CA 1
ATOM 623 C C . ALA A 1 88 ? 19.031 0.006 -1.236 1 61.94 88 ALA A C 1
ATOM 625 O O . ALA A 1 88 ? 19.781 0.592 -0.457 1 61.94 88 ALA A O 1
ATOM 626 N N . ILE A 1 89 ? 18.734 0.466 -2.385 1 68.94 89 ILE A N 1
ATOM 627 C CA . ILE A 1 89 ? 19.422 1.678 -2.824 1 68.94 89 ILE A CA 1
ATOM 628 C C . ILE A 1 89 ? 18.562 2.898 -2.516 1 68.94 89 ILE A C 1
ATOM 630 O O . ILE A 1 89 ? 18.938 4.031 -2.816 1 68.94 89 ILE A O 1
ATOM 634 N N . GLY A 1 90 ? 17.641 2.695 -1.702 1 57.81 90 GLY A N 1
ATOM 635 C CA . GLY A 1 90 ? 16.812 3.805 -1.238 1 57.81 90 GLY A CA 1
ATOM 636 C C . GLY A 1 90 ? 16.094 4.523 -2.361 1 57.81 90 GLY A C 1
ATOM 637 O O . GLY A 1 90 ? 15.867 5.734 -2.285 1 57.81 90 GLY A O 1
ATOM 638 N N . ILE A 1 91 ? 16.109 3.82 -3.402 1 47.78 91 ILE A N 1
ATOM 639 C CA . ILE A 1 91 ? 15.344 4.457 -4.473 1 47.78 91 ILE A CA 1
ATOM 640 C C . ILE A 1 91 ? 13.867 4.535 -4.086 1 47.78 91 ILE A C 1
ATOM 642 O O . ILE A 1 91 ? 13.164 5.461 -4.488 1 47.78 91 ILE A O 1
ATOM 646 N N . PHE A 1 92 ? 13.406 3.535 -3.312 1 45.38 92 PHE A N 1
ATOM 647 C CA . PHE A 1 92 ? 12.055 3.787 -2.83 1 45.38 92 PHE A CA 1
ATOM 648 C C . PHE A 1 92 ? 12.062 4.145 -1.349 1 45.38 92 PHE A C 1
ATOM 650 O O . PHE A 1 92 ? 12.961 3.73 -0.611 1 45.38 92 PHE A O 1
ATOM 657 N N . MET B 1 1 ? -12.992 25.375 6.34 1 44.16 1 MET B N 1
ATOM 658 C CA . MET B 1 1 ? -14.055 24.406 6.562 1 44.16 1 MET B CA 1
ATOM 659 C C . MET B 1 1 ? -13.484 23.031 6.895 1 44.16 1 MET B C 1
ATOM 661 O O . MET B 1 1 ? -12.742 22.453 6.094 1 44.16 1 MET B O 1
ATOM 665 N N . GLU B 1 2 ? -13.523 22.828 8.141 1 65.06 2 GLU B N 1
ATOM 666 C CA . GLU B 1 2 ? -13.023 21.531 8.617 1 65.06 2 GLU B CA 1
ATOM 667 C C . GLU B 1 2 ? -13.719 20.375 7.91 1 65.06 2 GLU B C 1
ATOM 669 O O . GLU B 1 2 ? -14.945 20.391 7.742 1 65.06 2 GLU B O 1
ATOM 674 N N . ARG B 1 3 ? -13.141 19.672 7.031 1 74.12 3 ARG B N 1
ATOM 675 C CA . ARG B 1 3 ? -13.734 18.531 6.336 1 74.12 3 ARG B CA 1
ATOM 676 C C . ARG B 1 3 ? -14.406 17.594 7.32 1 74.12 3 ARG B C 1
ATOM 678 O O . ARG B 1 3 ? -13.867 17.297 8.391 1 74.12 3 ARG B O 1
ATOM 685 N N . SER B 1 4 ? -15.602 17.25 6.93 1 90.88 4 SER B N 1
ATOM 686 C CA . SER B 1 4 ? -16.219 16.203 7.727 1 90.88 4 SER B CA 1
ATOM 687 C C . SER B 1 4 ? -15.359 14.938 7.742 1 90.88 4 SER B C 1
ATOM 689 O O . SER B 1 4 ? -14.492 14.766 6.887 1 90.88 4 SER B O 1
ATOM 691 N N . ALA B 1 5 ? -15.602 14.141 8.695 1 93.81 5 ALA B N 1
ATOM 692 C CA . ALA B 1 5 ? -14.852 12.891 8.812 1 93.81 5 ALA B CA 1
ATOM 693 C C . ALA B 1 5 ? -15.023 12.031 7.559 1 93.81 5 ALA B C 1
ATOM 695 O O . ALA B 1 5 ? -14.055 11.453 7.059 1 93.81 5 ALA B O 1
ATOM 696 N N . SER B 1 6 ? -16.281 11.977 7.062 1 95.94 6 SER B N 1
ATOM 697 C CA . SER B 1 6 ? -16.562 11.164 5.879 1 95.94 6 SER B CA 1
ATOM 698 C C . SER B 1 6 ? -15.844 11.711 4.652 1 95.94 6 SER B C 1
ATOM 700 O O . SER B 1 6 ? -15.375 10.945 3.809 1 95.94 6 SER B O 1
ATOM 702 N N . ALA B 1 7 ? -15.789 12.906 4.551 1 95.81 7 ALA B N 1
ATOM 703 C CA . ALA B 1 7 ? -15.102 13.539 3.428 1 95.81 7 ALA B CA 1
ATOM 704 C C . ALA B 1 7 ? -13.602 13.258 3.477 1 95.81 7 ALA B C 1
ATOM 706 O O . ALA B 1 7 ? -12.977 13 2.443 1 95.81 7 ALA B O 1
ATOM 707 N N . LEU B 1 8 ? -13.039 13.32 4.664 1 96 8 LEU B N 1
ATOM 708 C CA . LEU B 1 8 ? -11.617 13.047 4.824 1 96 8 LEU B CA 1
ATOM 709 C C . LEU B 1 8 ? -11.305 11.586 4.5 1 96 8 LEU B C 1
ATOM 711 O O . LEU B 1 8 ? -10.336 11.297 3.799 1 96 8 LEU B O 1
ATOM 715 N N . ILE B 1 9 ? -12.188 10.719 4.926 1 97.56 9 ILE B N 1
ATOM 716 C CA . ILE B 1 9 ? -12.008 9.289 4.668 1 97.56 9 ILE B CA 1
ATOM 717 C C . ILE B 1 9 ? -12.078 9.023 3.166 1 97.56 9 ILE B C 1
ATOM 719 O O . ILE B 1 9 ? -11.242 8.305 2.617 1 97.56 9 ILE B O 1
ATOM 723 N N . LEU B 1 10 ? -13.008 9.648 2.51 1 96.56 10 LEU B N 1
ATOM 724 C CA . LEU B 1 10 ? -13.164 9.445 1.073 1 96.56 10 LEU B CA 1
ATOM 725 C C . LEU B 1 10 ? -11.984 10.047 0.309 1 96.56 10 LEU B C 1
ATOM 727 O O . LEU B 1 10 ? -11.508 9.461 -0.667 1 96.56 10 LEU B O 1
ATOM 731 N N . GLN B 1 11 ? -11.586 11.195 0.715 1 91.81 11 GLN B N 1
ATOM 732 C CA . GLN B 1 11 ? -10.43 11.828 0.097 1 91.81 11 GLN B CA 1
ATOM 733 C C . GLN B 1 11 ? -9.18 10.969 0.254 1 91.81 11 GLN B C 1
ATOM 735 O O . GLN B 1 11 ? -8.445 10.742 -0.714 1 91.81 11 GLN B O 1
ATOM 740 N N . THR B 1 12 ? -8.914 10.516 1.485 1 95.69 12 THR B N 1
ATOM 741 C CA . THR B 1 12 ? -7.742 9.688 1.755 1 95.69 12 THR B CA 1
ATOM 742 C C . THR B 1 12 ? -7.828 8.367 0.995 1 95.69 12 THR B C 1
ATOM 744 O O . THR B 1 12 ? -6.863 7.949 0.354 1 95.69 12 THR B O 1
ATOM 747 N N . PHE B 1 13 ? -9.016 7.789 1.007 1 96.75 13 PHE B N 1
ATOM 748 C CA . PHE B 1 13 ? -9.219 6.566 0.239 1 96.75 13 PHE B CA 1
ATOM 749 C C . PHE B 1 13 ? -8.836 6.773 -1.221 1 96.75 13 PHE B C 1
ATOM 751 O O . PHE B 1 13 ? -8.062 5.992 -1.781 1 96.75 13 PHE B O 1
ATOM 758 N N . SER B 1 14 ? -9.367 7.754 -1.841 1 92.25 14 SER B N 1
ATOM 759 C CA . SER B 1 14 ? -9.195 7.98 -3.271 1 92.25 14 SER B CA 1
ATOM 760 C C . SER B 1 14 ? -7.727 8.219 -3.615 1 92.25 14 SER B C 1
ATOM 762 O O . SER B 1 14 ? -7.203 7.645 -4.57 1 92.25 14 SER B O 1
ATOM 764 N N . LEU B 1 15 ? -7 9 -2.797 1 89.75 15 LEU B N 1
ATOM 765 C CA . LEU B 1 15 ? -5.617 9.359 -3.092 1 89.75 15 LEU B CA 1
ATOM 766 C C . LEU B 1 15 ? -4.684 8.18 -2.857 1 89.75 15 LEU B C 1
ATOM 768 O O . LEU B 1 15 ? -3.811 7.898 -3.68 1 89.75 15 LEU B O 1
ATOM 772 N N . VAL B 1 16 ? -4.902 7.457 -1.748 1 94.12 16 VAL B N 1
ATOM 773 C CA . VAL B 1 16 ? -4.047 6.324 -1.416 1 94.12 16 VAL B CA 1
ATOM 774 C C . VAL B 1 16 ? -4.332 5.164 -2.365 1 94.12 16 VAL B C 1
ATOM 776 O O . VAL B 1 16 ? -3.412 4.473 -2.811 1 94.12 16 VAL B O 1
ATOM 779 N N . PHE B 1 17 ? -5.602 4.996 -2.732 1 94.12 17 PHE B N 1
ATOM 780 C CA . PHE B 1 17 ? -5.973 3.959 -3.688 1 94.12 17 PHE B CA 1
ATOM 781 C C . PHE B 1 17 ? -5.332 4.219 -5.043 1 94.12 17 PHE B C 1
ATOM 783 O O . PHE B 1 17 ? -4.766 3.307 -5.652 1 94.12 17 PHE B O 1
ATOM 790 N N . ALA B 1 18 ? -5.426 5.395 -5.516 1 88.31 18 ALA B N 1
ATOM 791 C CA . ALA B 1 18 ? -4.816 5.762 -6.793 1 88.31 18 ALA B CA 1
ATOM 792 C C . ALA B 1 18 ? -3.301 5.602 -6.746 1 88.31 18 ALA B C 1
ATOM 794 O O . ALA B 1 18 ? -2.689 5.121 -7.699 1 88.31 18 ALA B O 1
ATOM 795 N N . ALA B 1 19 ? -2.691 5.965 -5.605 1 88.75 19 ALA B N 1
ATOM 796 C CA . ALA B 1 19 ? -1.241 5.902 -5.441 1 88.75 19 ALA B CA 1
ATOM 797 C C . ALA B 1 19 ? -0.756 4.453 -5.395 1 88.75 19 ALA B C 1
ATOM 799 O O . ALA B 1 19 ? 0.361 4.152 -5.82 1 88.75 19 ALA B O 1
ATOM 800 N N . GLU B 1 20 ? -1.598 3.594 -4.91 1 91.38 20 GLU B N 1
ATOM 801 C CA . GLU B 1 20 ? -1.232 2.186 -4.773 1 91.38 20 GLU B CA 1
ATOM 802 C C . GLU B 1 20 ? -1.21 1.488 -6.129 1 91.38 20 GLU B C 1
ATOM 804 O O . GLU B 1 20 ? -0.473 0.52 -6.324 1 91.38 20 GLU B O 1
ATOM 809 N N . PHE B 1 21 ? -2.033 1.994 -7.016 1 87.69 21 PHE B N 1
ATOM 810 C CA . PHE B 1 21 ? -2.17 1.309 -8.297 1 87.69 21 PHE B CA 1
ATOM 811 C C . PHE B 1 21 ? -0.865 1.358 -9.078 1 87.69 21 PHE B C 1
ATOM 813 O O . PHE B 1 21 ? -0.404 2.438 -9.461 1 87.69 21 PHE B O 1
ATOM 820 N N . GLY B 1 22 ? -0.265 0.145 -9.219 1 84.38 22 GLY B N 1
ATOM 821 C CA . GLY B 1 22 ? 0.935 0.071 -10.031 1 84.38 22 GLY B CA 1
ATOM 822 C C . GLY B 1 22 ? 2.211 0.278 -9.242 1 84.38 22 GLY B C 1
ATOM 823 O O . GLY B 1 22 ? 3.311 0.168 -9.789 1 84.38 22 GLY B O 1
ATOM 824 N N . ASP B 1 23 ? 2.191 0.579 -8.008 1 86 23 ASP B N 1
ATOM 825 C CA . ASP B 1 23 ? 3.4 0.754 -7.211 1 86 23 ASP B CA 1
ATOM 826 C C . ASP B 1 23 ? 4.043 -0.592 -6.883 1 86 23 ASP B C 1
ATOM 828 O O . ASP B 1 23 ? 3.484 -1.645 -7.199 1 86 23 ASP B O 1
ATOM 832 N N . ARG B 1 24 ? 5.109 -0.552 -6.211 1 85.94 24 ARG B N 1
ATOM 833 C CA . ARG B 1 24 ? 5.906 -1.746 -5.953 1 85.94 24 ARG B CA 1
ATOM 834 C C . ARG B 1 24 ? 5.121 -2.766 -5.137 1 85.94 24 ARG B C 1
ATOM 836 O O . ARG B 1 24 ? 5.164 -3.965 -5.422 1 85.94 24 ARG B O 1
ATOM 843 N N . SER B 1 25 ? 4.43 -2.305 -4.066 1 92.25 25 SER B N 1
ATOM 844 C CA . SER B 1 25 ? 3.697 -3.25 -3.232 1 92.25 25 SER B CA 1
ATOM 845 C C . SER B 1 25 ? 2.521 -3.857 -3.99 1 92.25 25 SER B C 1
ATOM 847 O O . SER B 1 25 ? 2.188 -5.027 -3.793 1 92.25 25 SER B O 1
ATOM 849 N N . PHE B 1 26 ? 1.893 -3.082 -4.914 1 94 26 PHE B N 1
ATOM 850 C CA . PHE B 1 26 ? 0.81 -3.596 -5.742 1 94 26 PHE B CA 1
ATOM 851 C C . PHE B 1 26 ? 1.312 -4.699 -6.664 1 94 26 PHE B C 1
ATOM 853 O O . PHE B 1 26 ? 0.716 -5.777 -6.734 1 94 26 PHE B O 1
ATOM 860 N N . LEU B 1 27 ? 2.416 -4.453 -7.336 1 89.5 27 LEU B N 1
ATOM 861 C CA . LEU B 1 27 ? 2.996 -5.406 -8.273 1 89.5 27 LEU B CA 1
ATOM 862 C C . LEU B 1 27 ? 3.516 -6.641 -7.547 1 89.5 27 LEU B C 1
ATOM 864 O O . LEU B 1 27 ? 3.35 -7.766 -8.031 1 89.5 27 LEU B O 1
ATOM 868 N N . THR B 1 28 ? 4.145 -6.438 -6.418 1 91.19 28 THR B N 1
ATOM 869 C CA . THR B 1 28 ? 4.59 -7.555 -5.594 1 91.19 28 THR B CA 1
ATOM 870 C C . THR B 1 28 ? 3.414 -8.453 -5.215 1 91.19 28 THR B C 1
ATOM 872 O O . THR B 1 28 ? 3.508 -9.68 -5.301 1 91.19 28 THR B O 1
ATOM 875 N N . THR B 1 29 ? 2.328 -7.848 -4.871 1 95.81 29 THR B N 1
ATOM 876 C CA . THR B 1 29 ? 1.14 -8.594 -4.465 1 95.81 29 THR B CA 1
ATOM 877 C C . THR B 1 29 ? 0.557 -9.359 -5.648 1 95.81 29 THR B C 1
ATOM 879 O O . THR B 1 29 ? 0.127 -10.508 -5.5 1 95.81 29 THR B O 1
ATOM 882 N N . ILE B 1 30 ? 0.538 -8.75 -6.824 1 95.06 30 ILE B N 1
ATOM 883 C CA . ILE B 1 30 ? 0.089 -9.445 -8.023 1 95.06 30 ILE B CA 1
ATOM 884 C C . ILE B 1 30 ? 0.976 -10.664 -8.273 1 95.06 30 ILE B C 1
ATOM 886 O O . ILE B 1 30 ? 0.475 -11.758 -8.523 1 95.06 30 ILE B O 1
ATOM 890 N N . ALA B 1 31 ? 2.258 -10.445 -8.203 1 92.56 31 ALA B N 1
ATOM 891 C CA . ALA B 1 31 ? 3.201 -11.531 -8.477 1 92.56 31 ALA B CA 1
ATOM 892 C C . ALA B 1 31 ? 3.029 -12.672 -7.484 1 92.56 31 ALA B C 1
ATOM 894 O O . ALA B 1 31 ? 2.984 -13.844 -7.879 1 92.56 31 ALA B O 1
ATOM 895 N N . LEU B 1 32 ? 2.916 -12.352 -6.254 1 93.19 32 LEU B N 1
ATOM 896 C CA . LEU B 1 32 ? 2.727 -13.383 -5.238 1 93.19 32 LEU B CA 1
ATOM 897 C C . LEU B 1 32 ? 1.373 -14.062 -5.398 1 93.19 32 LEU B C 1
ATOM 899 O O . LEU B 1 32 ? 1.262 -15.281 -5.219 1 93.19 32 LEU B O 1
ATOM 903 N N . GLY B 1 33 ? 0.355 -13.273 -5.766 1 95.56 33 GLY B N 1
ATOM 904 C CA . GLY B 1 33 ? -0.97 -13.828 -5.9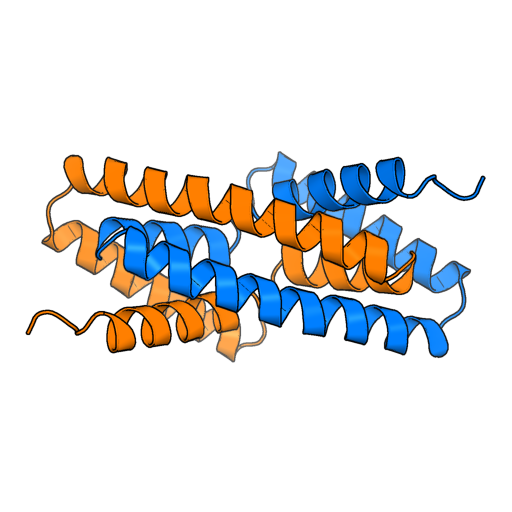92 1 95.56 33 GLY B CA 1
ATOM 905 C C . GLY B 1 33 ? -1.027 -14.766 -7.176 1 95.56 33 GLY B C 1
ATOM 906 O O . GLY B 1 33 ? -1.882 -15.656 -7.23 1 95.56 33 GLY B O 1
ATOM 907 N N . ALA B 1 34 ? -0.155 -14.539 -8.07 1 95.25 34 ALA B N 1
ATOM 908 C CA . ALA B 1 34 ? -0.064 -15.438 -9.219 1 95.25 34 ALA B CA 1
ATOM 909 C C . ALA B 1 34 ? 0.684 -16.719 -8.859 1 95.25 34 ALA B C 1
ATOM 911 O O . ALA B 1 34 ? 0.454 -17.766 -9.461 1 95.25 34 ALA B O 1
ATOM 912 N N . ALA B 1 35 ? 1.479 -16.688 -7.824 1 92.25 35 ALA B N 1
ATOM 913 C CA . ALA B 1 35 ? 2.43 -17.766 -7.59 1 92.25 35 ALA B CA 1
ATOM 914 C C . ALA B 1 35 ? 2.025 -18.594 -6.375 1 92.25 35 ALA B C 1
ATOM 916 O O . ALA B 1 35 ? 2.48 -19.734 -6.215 1 92.25 35 ALA B O 1
ATOM 917 N N . GLN B 1 36 ? 1.233 -18.016 -5.543 1 93.75 36 GLN B N 1
ATOM 918 C CA . GLN B 1 36 ? 0.94 -18.656 -4.27 1 93.75 36 GLN B CA 1
ATOM 919 C C . GLN B 1 36 ? -0.557 -18.641 -3.971 1 93.75 36 GLN B C 1
ATOM 921 O O . GLN B 1 36 ? -1.339 -18.062 -4.734 1 93.75 36 GLN B O 1
ATOM 926 N N . ASN B 1 37 ? -0.931 -19.344 -2.896 1 96.06 37 ASN B N 1
ATOM 927 C CA . ASN B 1 37 ? -2.326 -19.359 -2.471 1 96.06 37 ASN B CA 1
ATOM 928 C C . ASN B 1 37 ? -2.855 -17.938 -2.242 1 96.06 37 ASN B C 1
ATOM 930 O O . ASN B 1 37 ? -2.314 -17.203 -1.423 1 96.06 37 ASN B O 1
ATOM 934 N N . PRO B 1 38 ? -3.914 -17.562 -2.955 1 96.81 38 PRO B N 1
ATOM 935 C CA . PRO B 1 38 ? -4.383 -16.172 -2.906 1 96.81 38 PRO B CA 1
ATOM 936 C C . PRO B 1 38 ? -4.867 -15.766 -1.517 1 96.81 38 PRO B C 1
ATOM 938 O O . PRO B 1 38 ? -4.738 -14.602 -1.136 1 96.81 38 PRO B O 1
ATOM 941 N N . PHE B 1 39 ? -5.371 -16.672 -0.8 1 97.19 39 PHE B N 1
ATOM 942 C CA . PHE B 1 39 ? -5.871 -16.328 0.526 1 97.19 39 PHE B CA 1
ATOM 943 C C . PHE B 1 39 ? -4.723 -16.031 1.481 1 97.19 39 PHE B C 1
ATOM 945 O O . PHE B 1 39 ? -4.805 -15.117 2.299 1 97.19 39 PHE B O 1
ATOM 952 N N . GLY B 1 40 ? -3.697 -16.828 1.441 1 97.5 40 GLY B N 1
ATOM 953 C CA . GLY B 1 40 ? -2.512 -16.547 2.234 1 97.5 40 GLY B CA 1
ATOM 954 C C . GLY B 1 40 ? -1.843 -15.242 1.863 1 97.5 40 GLY B C 1
ATOM 955 O O . GLY B 1 40 ? -1.418 -14.484 2.74 1 97.5 40 GLY B O 1
ATOM 956 N N . VAL B 1 41 ? -1.782 -14.977 0.576 1 97.69 41 VAL B N 1
ATOM 957 C CA . VAL B 1 41 ? -1.172 -13.75 0.075 1 97.69 41 VAL B CA 1
ATOM 958 C C . VAL B 1 41 ? -1.991 -12.539 0.525 1 97.69 41 VAL B C 1
ATOM 960 O O . VAL B 1 41 ? -1.438 -11.555 1.015 1 97.69 41 VAL B O 1
ATOM 963 N N . ALA B 1 42 ? -3.309 -12.656 0.411 1 98.56 42 ALA B N 1
ATOM 964 C CA . ALA B 1 42 ? -4.18 -11.555 0.812 1 98.56 42 ALA B CA 1
ATOM 965 C C . ALA B 1 42 ? -4.023 -11.25 2.299 1 98.56 42 ALA B C 1
ATOM 967 O O . ALA B 1 42 ? -3.916 -10.078 2.689 1 98.56 42 ALA B O 1
ATOM 968 N N . SER B 1 43 ? -4.008 -12.234 3.066 1 98.38 43 SER B N 1
ATOM 969 C CA . SER B 1 43 ? -3.883 -12.055 4.512 1 98.38 43 SER B CA 1
ATOM 970 C C . SER B 1 43 ? -2.566 -11.375 4.871 1 98.38 43 SER B C 1
ATOM 972 O O . SER B 1 43 ? -2.555 -10.391 5.617 1 98.38 43 SER B O 1
ATOM 974 N N . GLY B 1 44 ? -1.463 -11.844 4.359 1 98.25 44 GLY B N 1
ATOM 975 C CA . GLY B 1 44 ? -0.164 -11.25 4.629 1 98.25 44 GLY B CA 1
ATOM 976 C C . GLY B 1 44 ? -0.055 -9.812 4.148 1 98.25 44 GLY B C 1
ATOM 977 O O . GLY B 1 44 ? 0.478 -8.961 4.855 1 98.25 44 GLY B O 1
ATOM 978 N N . ALA B 1 45 ? -0.602 -9.555 2.977 1 98.5 45 ALA B N 1
ATOM 979 C CA . ALA B 1 45 ? -0.519 -8.227 2.369 1 98.5 45 ALA B CA 1
ATOM 980 C C . ALA B 1 45 ? -1.373 -7.223 3.133 1 98.5 45 ALA B C 1
ATOM 982 O O . ALA B 1 45 ? -0.969 -6.07 3.32 1 98.5 45 ALA B O 1
ATOM 983 N N . ILE B 1 46 ? -2.527 -7.656 3.562 1 98.62 46 ILE B N 1
ATOM 984 C CA . ILE B 1 46 ? -3.408 -6.766 4.309 1 98.62 46 ILE B CA 1
ATOM 985 C C . ILE B 1 46 ? -2.742 -6.363 5.625 1 98.62 46 ILE B C 1
ATOM 987 O O . ILE B 1 46 ? -2.744 -5.184 5.992 1 98.62 46 ILE B O 1
ATOM 991 N N . VAL B 1 47 ? -2.137 -7.234 6.32 1 98.38 47 VAL B N 1
ATOM 992 C CA . VAL B 1 47 ? -1.466 -6.93 7.578 1 98.38 47 VAL B CA 1
ATOM 993 C C . VAL B 1 47 ? -0.247 -6.051 7.316 1 98.38 47 VAL B C 1
ATOM 995 O O . VAL B 1 47 ? 0.044 -5.133 8.086 1 98.38 47 VAL B O 1
ATOM 998 N N . ALA B 1 48 ? 0.459 -6.344 6.246 1 97.94 48 ALA B N 1
ATOM 999 C CA . ALA B 1 48 ? 1.612 -5.531 5.863 1 97.94 48 ALA B CA 1
ATOM 1000 C C . ALA B 1 48 ? 1.204 -4.086 5.605 1 97.94 48 ALA B C 1
ATOM 1002 O O . ALA B 1 48 ? 1.823 -3.154 6.125 1 97.94 48 ALA B O 1
ATOM 1003 N N . HIS B 1 49 ? 0.104 -3.904 4.891 1 98.69 49 HIS B N 1
ATOM 1004 C CA . HIS B 1 49 ? -0.371 -2.57 4.543 1 98.69 49 HIS B CA 1
ATOM 1005 C C . HIS B 1 49 ? -0.899 -1.835 5.773 1 98.69 49 HIS B C 1
ATOM 1007 O O . HIS B 1 49 ? -0.688 -0.629 5.918 1 98.69 49 HIS B O 1
ATOM 1013 N N . ALA B 1 50 ? -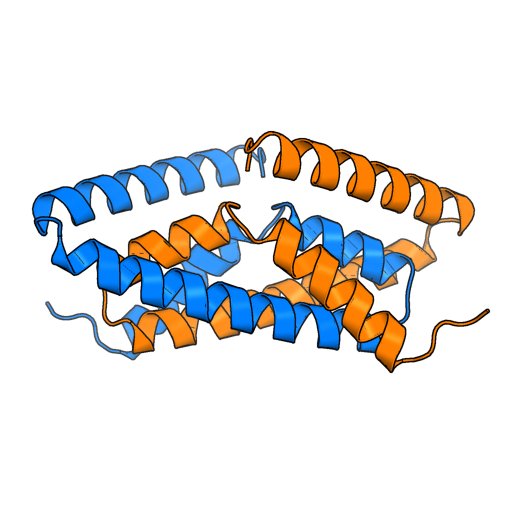1.587 -2.539 6.629 1 98.5 50 ALA B N 1
ATOM 1014 C CA . ALA B 1 50 ? -2.072 -1.92 7.859 1 98.5 50 ALA B CA 1
ATOM 1015 C C . ALA B 1 50 ? -0.911 -1.432 8.719 1 98.5 50 ALA B C 1
ATOM 1017 O O . ALA B 1 50 ? -0.96 -0.33 9.273 1 98.5 50 ALA B O 1
ATOM 1018 N N . SER B 1 51 ? 0.099 -2.193 8.883 1 98.31 51 SER B N 1
ATOM 1019 C CA . SER B 1 51 ? 1.285 -1.83 9.648 1 98.31 51 SER B CA 1
ATOM 1020 C C . SER B 1 51 ? 1.997 -0.629 9.031 1 98.31 51 SER B C 1
ATOM 1022 O O . SER B 1 51 ? 2.316 0.334 9.734 1 98.31 51 SER B O 1
ATOM 1024 N N . ALA B 1 52 ? 2.172 -0.659 7.738 1 98.12 52 ALA B N 1
ATOM 1025 C CA . ALA B 1 52 ? 2.828 0.446 7.043 1 98.12 52 ALA B CA 1
ATOM 1026 C C . ALA B 1 52 ? 2.012 1.729 7.16 1 98.12 52 ALA B C 1
ATOM 1028 O O . ALA B 1 52 ? 2.57 2.814 7.328 1 98.12 52 ALA B O 1
ATOM 1029 N N . THR B 1 53 ? 0.685 1.595 7 1 98.56 53 THR B N 1
ATOM 1030 C CA . THR B 1 53 ? -0.214 2.73 7.172 1 98.56 53 THR B CA 1
ATOM 1031 C C . THR B 1 53 ? -0.06 3.336 8.562 1 98.56 53 THR B C 1
ATOM 1033 O O . THR B 1 53 ? 0.022 4.559 8.711 1 98.56 53 THR B O 1
ATOM 1036 N N . GLY B 1 54 ? -0.024 2.5 9.633 1 98.5 54 GLY B N 1
ATOM 1037 C CA . GLY B 1 54 ? 0.191 2.99 10.984 1 98.5 54 GLY B CA 1
ATOM 1038 C C . GLY B 1 54 ? 1.476 3.783 11.133 1 98.5 54 GLY B C 1
ATOM 1039 O O . GLY B 1 54 ? 1.481 4.855 11.742 1 98.5 54 GLY B O 1
ATOM 1040 N N . ILE B 1 55 ? 2.496 3.322 10.586 1 98.38 55 ILE B N 1
ATOM 1041 C CA . ILE B 1 55 ? 3.797 3.98 10.648 1 98.38 55 ILE B CA 1
ATOM 1042 C C . ILE B 1 55 ? 3.742 5.305 9.891 1 98.38 55 ILE B C 1
ATOM 1044 O O . ILE B 1 55 ? 4.203 6.332 10.391 1 98.38 55 ILE B O 1
ATOM 1048 N N . ALA B 1 56 ? 3.182 5.285 8.719 1 98.06 56 ALA B N 1
ATOM 1049 C CA . ALA B 1 56 ? 3.131 6.469 7.867 1 98.06 56 ALA B CA 1
ATOM 1050 C C . ALA B 1 56 ? 2.307 7.578 8.516 1 98.06 56 ALA B C 1
ATOM 1052 O O . ALA B 1 56 ? 2.734 8.734 8.562 1 98.06 56 ALA B O 1
ATOM 1053 N N . VAL B 1 57 ? 1.17 7.199 9.008 1 98.56 57 VAL B N 1
ATOM 1054 C CA . VAL B 1 57 ? 0.273 8.172 9.617 1 98.56 57 VAL B CA 1
ATOM 1055 C C . VAL B 1 57 ? 0.915 8.75 10.883 1 98.56 57 VAL B C 1
ATOM 1057 O O . VAL B 1 57 ? 0.871 9.961 11.109 1 98.56 57 VAL B O 1
ATOM 1060 N N . THR B 1 58 ? 1.493 7.922 11.711 1 98 58 THR B N 1
ATOM 1061 C CA . THR B 1 58 ? 2.166 8.383 12.922 1 98 58 THR B CA 1
ATOM 1062 C C . THR B 1 58 ? 3.367 9.258 12.57 1 98 58 THR B C 1
ATOM 1064 O O . THR B 1 58 ? 3.592 10.297 13.203 1 98 58 THR B O 1
ATOM 1067 N N . GLY B 1 59 ? 4.117 8.82 11.664 1 97 59 GLY B N 1
ATOM 1068 C CA . GLY B 1 59 ? 5.242 9.617 11.195 1 97 59 GLY B CA 1
ATOM 1069 C C . GLY B 1 59 ? 4.828 10.984 10.688 1 97 59 GLY B C 1
ATOM 1070 O O . GLY B 1 59 ? 5.441 12 11.039 1 97 59 GLY B O 1
ATOM 1071 N N . GLY B 1 60 ? 3.785 11.016 9.852 1 96.5 60 GLY B N 1
ATOM 1072 C CA . GLY B 1 60 ? 3.248 12.289 9.383 1 96.5 60 GLY B CA 1
ATOM 1073 C C . GLY B 1 60 ? 2.791 13.195 10.508 1 96.5 60 GLY B C 1
ATOM 1074 O O . GLY B 1 60 ? 3.121 14.383 10.523 1 96.5 60 GLY B O 1
ATOM 1075 N N . ALA B 1 61 ? 2.08 12.633 11.438 1 96.69 61 ALA B N 1
ATOM 1076 C CA . ALA B 1 61 ? 1.589 13.398 12.586 1 96.69 61 ALA B CA 1
ATOM 1077 C C . ALA B 1 61 ? 2.746 13.953 13.406 1 96.69 61 ALA B C 1
ATOM 1079 O O . ALA B 1 61 ? 2.695 15.102 13.867 1 96.69 61 ALA B O 1
ATOM 1080 N N . LEU B 1 62 ? 3.727 13.133 13.578 1 96.5 62 LEU B N 1
ATOM 1081 C CA . LEU B 1 62 ? 4.898 13.578 14.328 1 96.5 62 LEU B CA 1
ATOM 1082 C C . LEU B 1 62 ? 5.637 14.68 13.578 1 96.5 62 LEU B C 1
ATOM 1084 O O . LEU B 1 62 ? 6.078 15.656 14.18 1 96.5 62 LEU B O 1
ATOM 1088 N N . LEU B 1 63 ? 5.773 14.5 12.32 1 94.31 63 LEU B N 1
ATOM 1089 C CA . LEU B 1 63 ? 6.457 15.484 11.484 1 94.31 63 LEU B CA 1
ATOM 1090 C C . LEU B 1 63 ? 5.738 16.828 11.523 1 94.31 63 LEU B C 1
ATOM 1092 O O . LEU B 1 63 ? 6.383 17.875 11.484 1 94.31 63 LEU B O 1
ATOM 1096 N N . SER B 1 64 ? 4.422 16.75 11.586 1 94.62 64 SER B N 1
ATOM 1097 C CA . SER B 1 64 ? 3.617 17.953 11.555 1 94.62 64 SER B CA 1
ATOM 1098 C C . SER B 1 64 ? 3.893 18.828 12.773 1 94.62 64 SER B C 1
ATOM 1100 O O . SER B 1 64 ? 3.635 20.047 12.75 1 94.62 64 SER B O 1
ATOM 1102 N N . GLN B 1 65 ? 4.5 18.234 13.805 1 95.5 65 GLN B N 1
ATOM 1103 C CA . GLN B 1 65 ? 4.797 18.984 15.023 1 95.5 65 GLN B CA 1
ATOM 1104 C C . GLN B 1 65 ? 6.023 19.875 14.844 1 95.5 65 GLN B C 1
ATOM 1106 O O . GLN B 1 65 ? 6.25 20.797 15.633 1 95.5 65 GLN B O 1
ATOM 1111 N N . TYR B 1 66 ? 6.719 19.562 13.836 1 95.06 66 TYR B N 1
ATOM 1112 C CA . TYR B 1 66 ? 7.988 20.266 13.656 1 95.06 66 TYR B CA 1
ATOM 1113 C C . TYR B 1 66 ? 7.941 21.172 12.445 1 95.06 66 TYR B C 1
ATOM 1115 O O . TYR B 1 66 ? 8.945 21.797 12.086 1 95.06 66 TYR B O 1
ATOM 1123 N N . MET B 1 67 ? 6.852 21.297 11.781 1 94.25 67 MET B N 1
ATOM 1124 C CA . MET B 1 67 ? 6.719 22.062 10.547 1 94.25 67 MET B CA 1
ATOM 1125 C C . MET B 1 67 ? 5.504 22.984 10.609 1 94.25 67 MET B C 1
ATOM 1127 O O . MET B 1 67 ? 4.516 22.672 11.266 1 94.25 67 MET B O 1
ATOM 1131 N N . SER B 1 68 ? 5.621 24.203 9.906 1 92.5 68 SER B N 1
ATOM 1132 C CA . SER B 1 68 ? 4.461 25.078 9.789 1 92.5 68 SER B CA 1
ATOM 1133 C C . SER B 1 68 ? 3.404 24.469 8.867 1 92.5 68 SER B C 1
ATOM 1135 O O . SER B 1 68 ? 3.717 23.641 8.023 1 92.5 68 SER B O 1
ATOM 1137 N N . GLU B 1 69 ? 2.223 24.922 9.008 1 86.56 69 GLU B N 1
ATOM 1138 C CA . GLU B 1 69 ? 1.119 24.484 8.156 1 86.56 69 GLU B CA 1
ATOM 1139 C C . GLU B 1 69 ? 1.398 24.812 6.691 1 86.56 69 GLU B C 1
ATOM 1141 O O . GLU B 1 69 ? 0.988 24.062 5.797 1 86.56 69 GLU B O 1
ATOM 1146 N N . LYS B 1 70 ? 2.066 25.922 6.566 1 92.69 70 LYS B N 1
ATOM 1147 C CA . LYS B 1 70 ? 2.385 26.344 5.203 1 92.69 70 LYS B CA 1
ATOM 1148 C C . LYS B 1 70 ? 3.318 25.344 4.527 1 92.69 70 LYS B C 1
ATOM 1150 O O . LYS B 1 70 ? 3.092 24.953 3.377 1 92.69 70 LYS B O 1
ATOM 1155 N N . VAL B 1 71 ? 4.254 24.891 5.215 1 91.25 71 VAL B N 1
ATOM 1156 C CA . VAL B 1 71 ? 5.23 23.938 4.691 1 91.25 71 VAL B CA 1
ATOM 1157 C C . VAL B 1 71 ? 4.555 22.594 4.422 1 91.25 71 VAL B C 1
ATOM 1159 O O . VAL B 1 71 ? 4.762 21.984 3.367 1 91.25 71 VAL B O 1
ATOM 1162 N N . ILE B 1 72 ? 3.721 22.156 5.312 1 89.19 72 ILE B N 1
ATOM 1163 C CA . ILE B 1 72 ? 2.977 20.922 5.145 1 89.19 72 ILE B CA 1
ATOM 1164 C C . ILE B 1 72 ? 2.096 21 3.898 1 89.19 72 ILE B C 1
ATOM 1166 O O . ILE B 1 72 ? 1.992 20.047 3.131 1 89.19 72 ILE B O 1
ATOM 1170 N N . GLY B 1 73 ? 1.513 22.109 3.715 1 86.62 73 GLY B N 1
ATOM 1171 C CA . GLY B 1 73 ? 0.685 22.328 2.541 1 86.62 73 GLY B CA 1
ATOM 1172 C C . GLY B 1 73 ? 1.461 22.266 1.239 1 86.62 73 GLY B C 1
ATOM 1173 O O . GLY B 1 73 ? 1.007 21.641 0.272 1 86.62 73 GLY B O 1
ATOM 1174 N N . TYR B 1 74 ? 2.605 22.859 1.251 1 87.38 74 TYR B N 1
ATOM 1175 C CA . TYR B 1 74 ? 3.453 22.844 0.064 1 87.38 74 TYR B CA 1
ATOM 1176 C C . TYR B 1 74 ? 3.924 21.422 -0.256 1 87.38 74 TYR B C 1
ATOM 1178 O O . TYR B 1 74 ? 3.889 21 -1.413 1 87.38 74 TYR B O 1
ATOM 1186 N N . ILE B 1 75 ? 4.32 20.734 0.782 1 83.88 75 ILE B N 1
ATOM 1187 C CA . ILE B 1 75 ? 4.797 19.359 0.59 1 83.88 75 ILE B CA 1
ATOM 1188 C C . ILE B 1 75 ? 3.656 18.484 0.093 1 83.88 75 ILE B C 1
ATOM 1190 O O . ILE B 1 75 ? 3.818 17.734 -0.871 1 83.88 75 ILE B O 1
ATOM 1194 N N . GLY B 1 76 ? 2.555 18.578 0.738 1 81.25 76 GLY B N 1
ATOM 1195 C CA . GLY B 1 76 ? 1.383 17.828 0.306 1 81.25 76 GLY B CA 1
ATOM 1196 C C . GLY B 1 76 ? 0.973 18.141 -1.122 1 81.25 76 GLY B C 1
ATOM 1197 O O . GLY B 1 76 ? 0.747 17.219 -1.918 1 81.25 76 GLY B O 1
ATOM 1198 N N . GLY B 1 77 ? 0.87 19.406 -1.411 1 80.31 77 GLY B N 1
ATOM 1199 C CA . GLY B 1 77 ? 0.52 19.828 -2.758 1 80.31 77 GLY B CA 1
ATOM 1200 C C . GLY B 1 77 ? 1.478 19.312 -3.814 1 80.31 77 GLY B C 1
ATOM 1201 O O . GLY B 1 77 ? 1.05 18.828 -4.859 1 80.31 77 GLY B O 1
ATOM 1202 N N . ALA B 1 78 ? 2.682 19.406 -3.547 1 84.19 78 ALA B N 1
ATOM 1203 C CA . ALA B 1 78 ? 3.701 18.922 -4.48 1 84.19 78 ALA B CA 1
ATOM 1204 C C . ALA B 1 78 ? 3.592 17.422 -4.695 1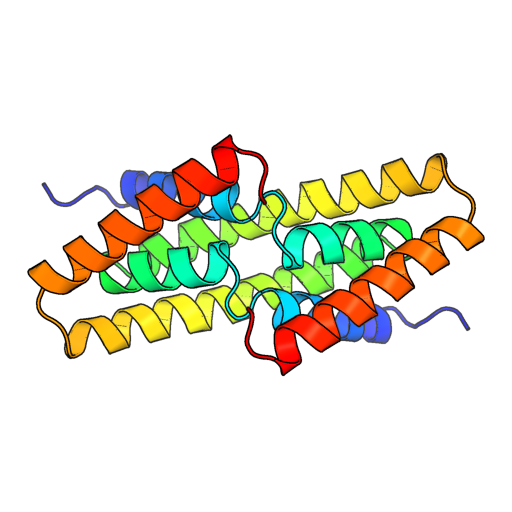 84.19 78 ALA B C 1
ATOM 1206 O O . ALA B 1 78 ? 3.66 16.938 -5.832 1 84.19 78 ALA B O 1
ATOM 1207 N N . LEU B 1 79 ? 3.408 16.672 -3.635 1 78.12 79 LEU B N 1
ATOM 1208 C CA . LEU B 1 79 ? 3.297 15.211 -3.725 1 78.12 79 LEU B CA 1
ATOM 1209 C C . LEU B 1 79 ? 2.076 14.812 -4.547 1 78.12 79 LEU B C 1
ATOM 1211 O O . LEU B 1 79 ? 2.15 13.898 -5.367 1 78.12 79 LEU B O 1
ATOM 1215 N N . PHE B 1 80 ? 1.048 15.523 -4.246 1 71.62 80 PHE B N 1
ATOM 1216 C CA . PHE B 1 80 ? -0.172 15.227 -4.984 1 71.62 80 PHE B CA 1
ATOM 1217 C C . PHE B 1 80 ? 0.026 15.469 -6.477 1 71.62 80 PHE B C 1
ATOM 1219 O O . PHE B 1 80 ? -0.431 14.68 -7.305 1 71.62 80 PHE B O 1
ATOM 1226 N N . VAL B 1 81 ? 0.625 16.5 -6.859 1 79.56 81 VAL B N 1
ATOM 1227 C CA . VAL B 1 81 ? 0.894 16.828 -8.258 1 79.56 81 VAL B CA 1
ATOM 1228 C C . VAL B 1 81 ? 1.81 15.758 -8.859 1 79.56 81 VAL B C 1
ATOM 1230 O O . VAL B 1 81 ? 1.552 15.258 -9.961 1 79.56 81 VAL B O 1
ATOM 1233 N N . VAL B 1 82 ? 2.836 15.43 -8.148 1 76 82 VAL B N 1
ATOM 1234 C CA . VAL B 1 82 ? 3.779 14.43 -8.625 1 76 82 VAL B CA 1
ATOM 1235 C C . VAL B 1 82 ? 3.064 13.086 -8.805 1 76 82 VAL B C 1
ATOM 1237 O O . VAL B 1 82 ? 3.225 12.422 -9.828 1 76 82 VAL B O 1
ATOM 1240 N N . PHE B 1 83 ? 2.281 12.727 -7.863 1 68.88 83 PHE B N 1
ATOM 1241 C CA . PHE B 1 83 ? 1.586 11.445 -7.926 1 68.88 83 PHE B CA 1
ATOM 1242 C C . PHE B 1 83 ? 0.552 11.445 -9.047 1 68.88 83 PHE B C 1
ATOM 1244 O O . PHE B 1 83 ? 0.424 10.461 -9.781 1 68.88 83 PHE B O 1
ATOM 1251 N N . ALA B 1 84 ? -0.215 12.531 -9.133 1 65.69 84 ALA B N 1
ATOM 1252 C CA . ALA B 1 84 ? -1.192 12.656 -10.211 1 65.69 84 ALA B CA 1
ATOM 1253 C C . ALA B 1 84 ? -0.524 12.531 -11.578 1 65.69 84 ALA B C 1
ATOM 1255 O O . ALA B 1 84 ? -1.026 11.828 -12.461 1 65.69 84 ALA B O 1
ATOM 1256 N N . VAL B 1 85 ? 0.572 13.18 -11.75 1 72.75 85 VAL B N 1
ATOM 1257 C CA . VAL B 1 85 ? 1.278 13.188 -13.023 1 72.75 85 VAL B CA 1
ATOM 1258 C C . VAL B 1 85 ? 1.866 11.812 -13.305 1 72.75 85 VAL B C 1
ATOM 1260 O O . VAL B 1 85 ? 1.735 11.289 -14.414 1 72.75 85 VAL B O 1
ATOM 1263 N N . THR B 1 86 ? 2.43 11.172 -12.281 1 66.5 86 THR B N 1
ATOM 1264 C CA . THR B 1 86 ? 3.08 9.883 -12.5 1 66.5 86 THR B CA 1
ATOM 1265 C C . THR B 1 86 ? 2.045 8.789 -12.742 1 66.5 86 THR B C 1
ATOM 1267 O O . THR B 1 86 ? 2.266 7.883 -13.547 1 66.5 86 THR B O 1
ATOM 1270 N N . THR B 1 87 ? 0.935 8.891 -12.031 1 59.97 87 THR B N 1
ATOM 1271 C CA . THR B 1 87 ? -0.158 7.953 -12.273 1 59.97 87 THR B CA 1
ATOM 1272 C C . THR B 1 87 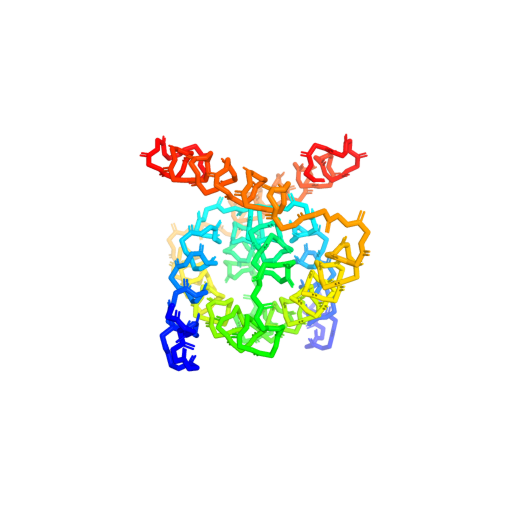? -0.708 8.125 -13.688 1 59.97 87 THR B C 1
ATOM 1274 O O . THR B 1 87 ? -0.963 7.137 -14.383 1 59.97 87 THR B O 1
ATOM 1277 N N . ALA B 1 88 ? -0.891 9.336 -14.07 1 62.97 88 ALA B N 1
ATOM 1278 C CA . ALA B 1 88 ? -1.454 9.648 -15.375 1 62.97 88 ALA B CA 1
ATOM 1279 C C . ALA B 1 88 ? -0.546 9.156 -16.5 1 62.97 88 ALA B C 1
ATOM 1281 O O . ALA B 1 88 ? -1.027 8.703 -17.547 1 62.97 88 ALA B O 1
ATOM 1282 N N . ILE B 1 89 ? 0.704 9.211 -16.281 1 70.12 89 ILE B N 1
ATOM 1283 C CA . ILE B 1 89 ? 1.596 8.836 -17.375 1 70.12 89 ILE B CA 1
ATOM 1284 C C . ILE B 1 89 ? 2.004 7.371 -17.219 1 70.12 89 ILE B C 1
ATOM 1286 O O . ILE B 1 89 ? 2.756 6.848 -18.047 1 70.12 89 ILE B O 1
ATOM 1290 N N . GLY B 1 90 ? 1.301 6.699 -16.422 1 58.22 90 GLY B N 1
ATOM 1291 C CA . GLY B 1 90 ? 1.521 5.266 -16.281 1 58.22 90 GLY B CA 1
ATOM 1292 C C . GLY B 1 90 ? 2.93 4.922 -15.844 1 58.22 90 GLY B C 1
ATOM 1293 O O . GLY B 1 90 ? 3.465 3.877 -16.219 1 58.22 90 GLY B O 1
ATOM 1294 N N . ILE B 1 91 ? 3.51 5.941 -15.383 1 47.91 91 ILE B N 1
ATOM 1295 C CA . ILE B 1 91 ? 4.844 5.625 -14.883 1 47.91 91 ILE B CA 1
ATOM 1296 C C . ILE B 1 91 ? 4.742 4.672 -13.695 1 47.91 91 ILE B C 1
ATOM 1298 O O . ILE B 1 91 ? 5.633 3.846 -13.477 1 47.91 91 ILE B O 1
ATOM 1302 N N . PHE B 1 92 ? 3.662 4.844 -12.914 1 45.44 92 PHE B N 1
ATOM 1303 C CA . PHE B 1 92 ? 3.545 3.793 -11.906 1 45.44 92 PHE B CA 1
ATOM 1304 C C . PHE B 1 92 ? 2.434 2.816 -12.273 1 45.44 92 PHE B C 1
ATOM 1306 O O . PHE B 1 92 ? 1.47 3.188 -12.945 1 45.44 92 PHE B O 1
#

Organism: Ectocarpus siliculosus (NCBI:txid2880)

InterPro domains:
  IPR001727 GDT1-like [PF01169] (10-84)
  IPR001727 GDT1-like [PTHR12608] (3-88)

Radius of gyration: 16.74 Å; Cα contacts (8 Å, |Δi|>4): 271; chains: 2; bounding box: 36×55×34 Å

Sequence (184 aa):
MERSASALILQTFSLVFAAEFGDRSFLTTIALGAAQNPFGVASGAIVAHASATGIAVTGGALLSQYMSEKVIGYIGGALFVVFAVTTAIGIFMERSASALILQTFSLVFAAEFGDRSFLTTIALGAAQNPFGVASGAIVAHASATGIAVTGGALLSQYMSEKVIGYIGGALFVVFAVTTAIGIF

Solvent-accessible surface area (backbone atoms only — not comparable to full-atom values): 8863 Å² total; per-residue (Å²): 128,83,70,51,64,68,55,40,21,51,52,31,18,53,54,32,34,58,35,36,50,58,28,60,31,37,50,50,39,18,40,44,8,37,69,43,62,4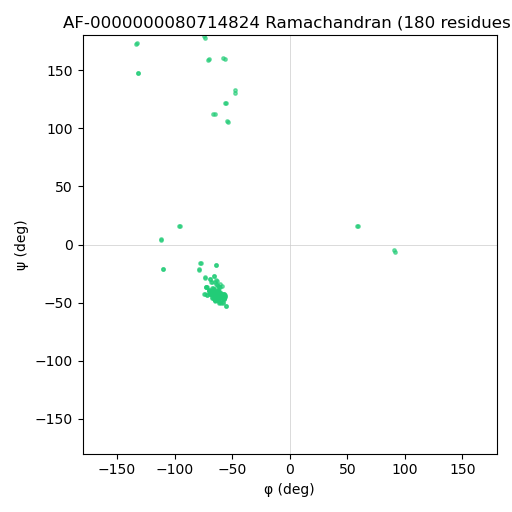4,67,38,35,45,54,12,37,44,54,19,46,47,53,50,46,53,52,23,22,50,49,13,42,56,51,36,74,76,48,55,70,66,56,47,47,51,53,36,53,50,49,51,50,52,48,54,52,35,49,70,67,55,71,56,129,83,70,52,63,67,55,41,21,52,51,31,19,53,54,31,33,56,36,35,51,57,28,60,30,38,50,50,39,18,40,44,8,37,69,43,63,45,67,36,36,43,53,11,35,46,53,20,47,46,52,50,45,53,52,24,23,50,49,13,42,56,50,38,75,75,47,55,69,67,55,48,46,52,52,36,52,49,49,50,51,52,48,52,53,34,49,73,68,56,72,56